Protein AF-A0A5K1D4N6-F1 (afdb_monomer_lite)

Foldseek 3Di:
DFDQDPNDTDDDDDFFDFDADPDPVRRVVRVVVRVPPPVRVVVRVVSVVVVVVVVVD

InterPro domains:
  IPR005801 ADC synthase [G3DSA:3.60.120.10] (4-57)
  IPR005801 ADC synthase [SSF56322] (6-56)
  IPR015890 Chorismate-utilising enzyme, C-terminal [PF00425] (6-57)
  IPR019999 Anthranilate synthase component I-like [PR00095] (32-45)
  IPR019999 Anthranilate synthase component I-like [PR00095] (46-57)
  IPR019999 Anthranilate synthase component I-like [PTHR11236] (6-57)

Organism: NCBI:txid210225

Radius of gyration: 15.01 Å; chains: 1; bounding box: 39×24×27 Å

pLDDT: mean 80.05, std 10.83, range [55.94, 95.25]

Sequence (57 aa):
IYPYWQNKIINRPLAGTARRGKTEEEDEMLEHQLLNDAKQCAEHIMLVDLGRNDVGK

Secondary structure (DSSP, 8-state):
---EETTEE---------PPPSSHHHHHHHHHHHHH-HHHHHHHHHHHHHHHHHH--

Structure (mmCIF, N/CA/C/O backbone):
data_AF-A0A5K1D4N6-F1
#
_entry.id   AF-A0A5K1D4N6-F1
#
loop_
_atom_site.group_PDB
_atom_site.id
_atom_site.type_symbol
_atom_site.label_atom_id
_atom_site.label_alt_id
_atom_site.label_comp_id
_atom_site.label_asym_id
_atom_site.label_entity_id
_atom_site.label_seq_id
_atom_site.pdbx_PDB_ins_code
_atom_site.Cartn_x
_atom_site.Cartn_y
_atom_site.Cartn_z
_atom_site.occupancy
_atom_site.B_iso_or_equiv
_atom_site.auth_seq_id
_atom_site.auth_comp_id
_atom_site.auth_asym_id
_atom_site.auth_atom_id
_atom_site.pdbx_PDB_model_num
ATOM 1 N N . ILE A 1 1 ? 17.816 2.093 1.413 1.00 56.25 1 ILE A N 1
ATOM 2 C CA . ILE A 1 1 ? 19.047 1.287 1.228 1.00 56.25 1 ILE A CA 1
ATOM 3 C C . ILE A 1 1 ? 18.597 -0.074 0.721 1.00 56.25 1 ILE A C 1
ATOM 5 O O . ILE A 1 1 ? 17.935 -0.786 1.466 1.00 56.25 1 ILE A O 1
ATOM 9 N N . TYR A 1 2 ? 18.816 -0.373 -0.558 1.00 55.94 2 TYR A N 1
ATOM 10 C CA . TYR A 1 2 ? 18.345 -1.614 -1.175 1.00 55.94 2 TYR A CA 1
ATOM 11 C C . TYR A 1 2 ? 19.117 -2.817 -0.612 1.00 55.94 2 TYR A C 1
ATOM 13 O O . TYR A 1 2 ? 20.342 -2.845 -0.737 1.00 55.94 2 TYR A O 1
ATOM 21 N N . PRO A 1 3 ? 18.461 -3.803 0.020 1.00 64.69 3 PRO A N 1
ATOM 22 C CA . PRO A 1 3 ? 19.155 -5.000 0.469 1.00 64.69 3 PRO A CA 1
ATOM 23 C C . PRO A 1 3 ? 19.551 -5.848 -0.748 1.00 64.69 3 PRO A C 1
ATOM 25 O O . PRO A 1 3 ? 18.702 -6.188 -1.573 1.00 64.69 3 PRO A O 1
ATOM 28 N N . TYR A 1 4 ? 20.834 -6.201 -0.848 1.00 57.56 4 TYR A N 1
ATOM 29 C CA . TYR A 1 4 ? 21.341 -7.134 -1.853 1.00 57.56 4 TYR A CA 1
ATOM 30 C C . TYR A 1 4 ? 21.103 -8.573 -1.381 1.00 57.56 4 TYR A C 1
ATOM 32 O O . TYR A 1 4 ? 21.734 -9.032 -0.432 1.00 57.56 4 TYR A O 1
ATOM 40 N N . TRP A 1 5 ? 20.210 -9.299 -2.054 1.00 62.59 5 TRP A N 1
ATOM 41 C CA . TRP A 1 5 ? 20.008 -10.740 -1.858 1.00 62.59 5 TRP A CA 1
ATOM 42 C C . TRP A 1 5 ? 20.358 -11.464 -3.155 1.00 62.59 5 TRP A C 1
ATOM 44 O O . TRP A 1 5 ? 19.725 -11.211 -4.175 1.00 62.59 5 TRP A O 1
ATOM 54 N N . GLN A 1 6 ? 21.361 -12.352 -3.141 1.00 69.06 6 GLN A N 1
ATOM 55 C CA . GLN A 1 6 ? 21.765 -13.148 -4.318 1.00 69.06 6 GLN A CA 1
ATOM 56 C C . GLN A 1 6 ? 21.946 -12.302 -5.598 1.00 69.06 6 GLN A C 1
ATOM 58 O O . GLN A 1 6 ? 21.466 -12.667 -6.670 1.00 69.06 6 GLN A O 1
ATOM 63 N N . 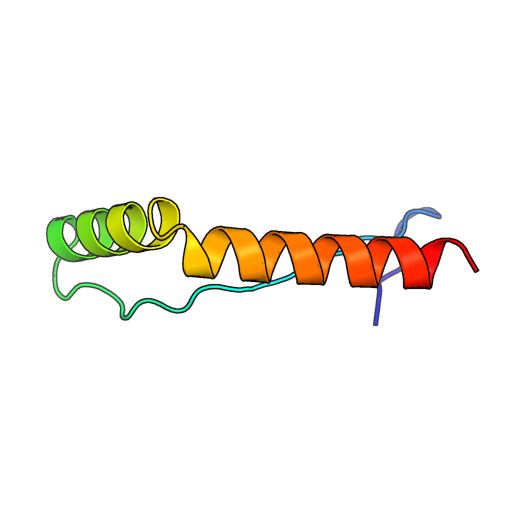ASN A 1 7 ? 22.612 -11.147 -5.481 1.00 66.88 7 ASN A N 1
ATOM 64 C CA . ASN A 1 7 ? 22.846 -10.212 -6.591 1.00 66.88 7 ASN A CA 1
ATOM 65 C C . ASN A 1 7 ? 21.576 -9.555 -7.185 1.00 66.88 7 ASN A C 1
ATOM 67 O O . ASN A 1 7 ? 21.609 -9.035 -8.298 1.00 66.88 7 ASN A O 1
ATOM 71 N N . LYS A 1 8 ? 20.454 -9.556 -6.451 1.00 67.31 8 LYS A N 1
ATOM 72 C CA . LYS A 1 8 ? 19.222 -8.836 -6.807 1.00 67.31 8 LYS A CA 1
ATOM 73 C C . LYS A 1 8 ? 18.998 -7.653 -5.873 1.00 67.31 8 LYS A C 1
ATOM 75 O O . LYS A 1 8 ? 19.121 -7.778 -4.654 1.00 67.31 8 LYS A O 1
ATOM 80 N N . ILE A 1 9 ? 18.618 -6.526 -6.463 1.00 72.25 9 ILE A N 1
ATOM 81 C CA . ILE A 1 9 ? 18.196 -5.314 -5.762 1.00 72.25 9 ILE A CA 1
ATOM 82 C C . ILE A 1 9 ? 16.678 -5.376 -5.579 1.00 72.25 9 ILE A C 1
ATOM 84 O O . ILE A 1 9 ? 15.938 -5.581 -6.541 1.00 72.25 9 ILE A O 1
ATOM 88 N N . ILE A 1 10 ? 16.211 -5.207 -4.340 1.00 72.88 10 ILE A N 1
ATOM 89 C CA . ILE A 1 10 ? 14.784 -5.235 -3.997 1.00 72.88 10 ILE A CA 1
ATOM 90 C C . ILE A 1 10 ? 14.344 -3.828 -3.584 1.00 72.88 10 ILE A C 1
ATOM 92 O O . ILE A 1 10 ? 14.733 -3.348 -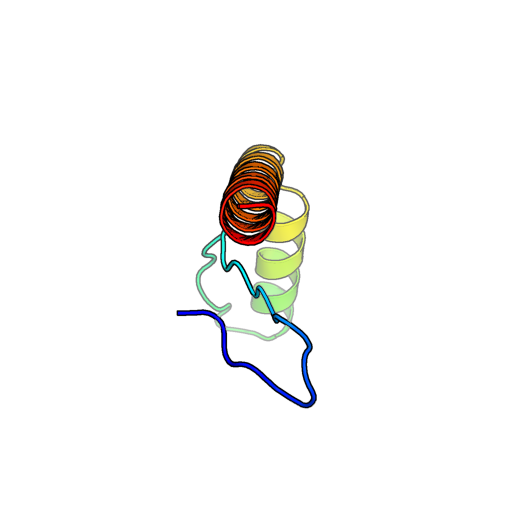2.520 1.00 72.88 10 ILE A O 1
ATOM 96 N N . ASN A 1 11 ? 13.502 -3.189 -4.400 1.00 71.88 11 ASN A N 1
ATOM 97 C CA . ASN A 1 11 ? 12.803 -1.953 -4.044 1.00 71.88 11 ASN A CA 1
ATOM 98 C C . ASN A 1 11 ? 11.389 -2.285 -3.536 1.00 71.88 11 ASN A C 1
ATOM 100 O O . ASN A 1 11 ? 10.642 -2.981 -4.221 1.00 71.88 11 ASN A O 1
ATOM 104 N N . ARG A 1 12 ? 11.025 -1.802 -2.342 1.00 73.56 12 ARG A N 1
ATOM 105 C CA . ARG A 1 12 ? 9.672 -1.916 -1.763 1.00 73.56 12 ARG A CA 1
ATOM 106 C C . ARG A 1 12 ? 9.176 -0.522 -1.370 1.00 73.56 12 ARG A C 1
ATOM 108 O O . ARG A 1 12 ? 9.214 -0.190 -0.184 1.00 73.56 12 ARG A O 1
ATOM 115 N N . PRO A 1 13 ? 8.785 0.317 -2.341 1.00 69.38 13 PRO A N 1
ATOM 116 C CA . PRO A 1 13 ? 8.269 1.635 -2.024 1.00 69.38 13 PRO A CA 1
ATOM 117 C C . PRO A 1 13 ? 6.925 1.495 -1.306 1.00 69.38 13 PRO A C 1
ATOM 119 O O . PRO A 1 13 ? 6.073 0.703 -1.704 1.00 69.38 13 PRO A O 1
ATOM 122 N N . LEU A 1 14 ? 6.753 2.264 -0.235 1.00 73.19 14 LEU A N 1
ATOM 123 C CA . LEU A 1 14 ? 5.493 2.392 0.487 1.00 73.19 14 LEU A CA 1
ATOM 124 C C . LEU A 1 14 ? 4.965 3.804 0.232 1.00 73.19 14 LEU A C 1
ATOM 126 O O . LEU A 1 14 ? 5.651 4.779 0.529 1.00 73.19 14 LEU A O 1
ATOM 130 N N . ALA A 1 15 ? 3.770 3.900 -0.341 1.00 71.38 15 ALA A N 1
ATOM 131 C CA . ALA A 1 15 ? 3.046 5.148 -0.552 1.00 71.38 15 ALA A CA 1
ATOM 132 C C . ALA A 1 15 ? 1.549 4.871 -0.450 1.00 71.38 15 ALA A C 1
ATOM 134 O O . ALA A 1 15 ? 1.097 3.790 -0.823 1.00 71.38 15 ALA A O 1
ATOM 135 N N . GLY A 1 16 ? 0.806 5.852 0.059 1.00 73.25 16 GLY A N 1
ATOM 136 C CA . GLY A 1 16 ? -0.558 5.644 0.532 1.00 73.25 16 GLY A CA 1
ATOM 137 C C . GLY A 1 16 ? -0.581 5.250 2.004 1.00 73.25 16 GLY A C 1
ATOM 138 O O . GLY A 1 16 ? -0.057 4.210 2.392 1.00 73.25 16 GLY A O 1
ATOM 139 N N . THR A 1 17 ? -1.210 6.094 2.820 1.00 85.31 17 THR A N 1
ATOM 140 C CA . THR A 1 17 ? -1.471 5.819 4.234 1.00 85.31 17 THR A CA 1
ATOM 141 C C . THR A 1 17 ? -2.966 5.955 4.469 1.00 85.31 17 THR A C 1
ATOM 143 O O . THR A 1 17 ? -3.507 7.053 4.362 1.00 85.31 17 THR A O 1
ATOM 146 N N . ALA A 1 18 ? -3.623 4.856 4.826 1.00 85.25 18 ALA A N 1
ATOM 147 C CA . ALA A 1 18 ? -4.973 4.871 5.375 1.00 85.25 18 ALA A CA 1
ATOM 148 C C . ALA A 1 18 ? -4.918 4.509 6.861 1.00 85.25 18 ALA A C 1
ATOM 150 O O . ALA A 1 18 ? -4.049 3.758 7.310 1.00 85.25 18 ALA A O 1
ATOM 151 N N . ARG A 1 19 ? -5.845 5.064 7.643 1.00 90.00 19 ARG A N 1
ATOM 152 C CA . ARG A 1 19 ? -6.048 4.609 9.021 1.00 90.00 19 ARG A CA 1
ATOM 153 C C . ARG A 1 19 ? -6.566 3.167 8.996 1.00 90.00 19 ARG A C 1
ATOM 155 O O . ARG A 1 19 ? -7.254 2.797 8.053 1.00 90.00 19 ARG A O 1
ATOM 162 N N . ARG A 1 20 ? -6.301 2.393 10.047 1.00 90.69 20 ARG A N 1
ATOM 163 C CA . ARG A 1 20 ? -6.963 1.094 10.227 1.00 90.69 20 ARG A CA 1
ATOM 164 C C . ARG A 1 20 ? -8.436 1.293 10.581 1.00 90.69 20 ARG A C 1
ATOM 166 O O . ARG A 1 20 ? -8.769 2.236 11.311 1.00 90.69 20 ARG A O 1
ATOM 173 N N . GLY A 1 21 ? -9.292 0.420 10.064 1.00 90.94 21 GLY A N 1
ATOM 174 C CA . GLY A 1 21 ? -10.697 0.337 10.444 1.00 90.94 21 GLY A CA 1
ATOM 175 C C . GLY A 1 21 ? -10.856 -0.086 11.903 1.00 90.94 21 GLY A C 1
ATOM 176 O O . GLY A 1 21 ? -9.974 -0.716 12.491 1.00 90.94 21 GLY A O 1
ATOM 177 N N . LYS A 1 22 ? -11.978 0.287 12.520 1.00 94.12 22 LYS A N 1
ATOM 178 C CA . LYS A 1 22 ? -12.341 -0.196 13.861 1.00 94.12 22 LYS A CA 1
ATOM 179 C C . LYS A 1 22 ? -12.981 -1.582 13.814 1.00 94.12 22 LYS A C 1
ATOM 181 O O . LYS A 1 22 ? -12.998 -2.266 14.834 1.00 94.12 22 LYS A O 1
ATOM 186 N N . THR A 1 23 ? -13.501 -1.968 12.652 1.00 95.25 23 THR A N 1
ATOM 187 C CA . THR A 1 23 ? -13.999 -3.308 12.333 1.00 95.25 23 THR A CA 1
ATOM 188 C C . THR A 1 23 ? -13.317 -3.814 11.069 1.00 95.25 23 THR A C 1
ATOM 190 O O . THR A 1 23 ? -12.687 -3.035 10.351 1.00 95.25 23 THR A O 1
ATOM 193 N N . GLU A 1 24 ? -13.431 -5.113 10.812 1.00 94.50 24 GLU A N 1
ATOM 194 C CA . GLU A 1 24 ? -12.847 -5.756 9.632 1.00 94.50 24 GLU A CA 1
ATOM 195 C C . GLU A 1 24 ? -13.430 -5.168 8.340 1.00 94.50 24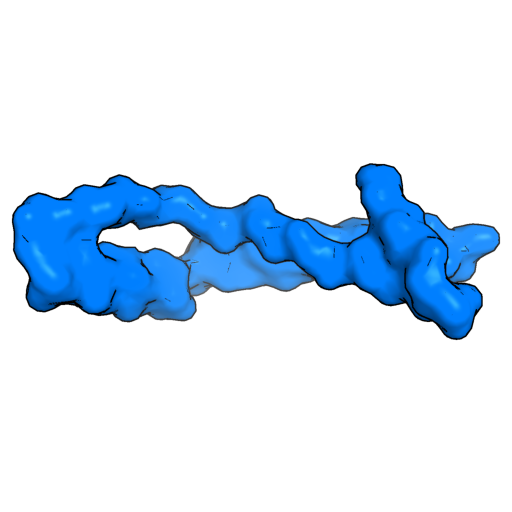 GLU A C 1
ATOM 197 O O . GLU A 1 24 ? -12.686 -4.785 7.44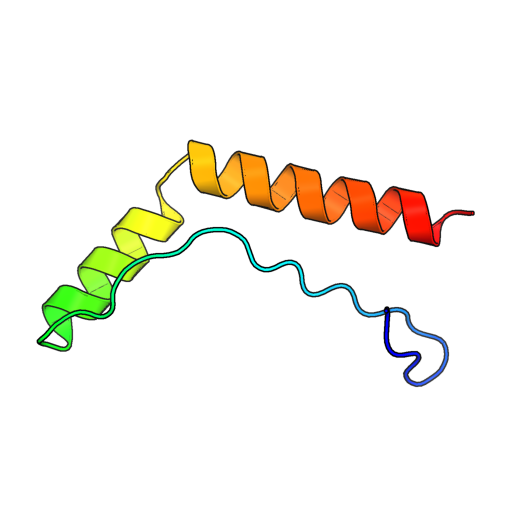5 1.00 94.50 24 GLU A O 1
ATOM 202 N N . GLU A 1 25 ? -14.741 -4.929 8.305 1.00 94.81 25 GLU A N 1
ATOM 203 C CA . GLU A 1 25 ? -15.424 -4.335 7.154 1.00 94.81 25 GLU A CA 1
ATOM 204 C C . GLU A 1 25 ? -14.991 -2.882 6.908 1.00 94.81 25 GLU A C 1
ATOM 206 O O . GLU A 1 25 ? -14.824 -2.462 5.764 1.00 94.81 25 GLU A O 1
ATOM 211 N N . GLU A 1 26 ? -14.791 -2.091 7.972 1.00 92.38 26 GLU A N 1
ATOM 212 C CA . GLU A 1 26 ? -14.271 -0.726 7.827 1.00 92.38 26 GLU A CA 1
ATOM 213 C C . GLU A 1 26 ? -12.827 -0.745 7.305 1.00 92.38 26 GLU A C 1
ATOM 215 O O . GLU A 1 26 ? -12.452 0.118 6.512 1.00 92.38 26 GLU A O 1
ATOM 220 N N . ASP A 1 27 ? -12.019 -1.720 7.726 1.00 92.12 27 ASP A N 1
ATOM 221 C CA . ASP A 1 27 ? -10.626 -1.862 7.299 1.00 92.12 27 ASP A CA 1
ATOM 222 C C . ASP A 1 27 ? -10.538 -2.228 5.811 1.00 92.12 27 ASP A C 1
ATOM 224 O O . ASP A 1 27 ? -9.823 -1.559 5.066 1.00 92.12 27 ASP A O 1
ATOM 228 N N . GLU A 1 28 ? -11.346 -3.192 5.357 1.00 92.62 28 GLU A N 1
ATOM 229 C CA . GLU A 1 28 ? -11.459 -3.572 3.942 1.00 92.62 28 GLU A CA 1
ATOM 230 C C . GLU A 1 28 ? -11.927 -2.398 3.075 1.00 92.62 28 GLU A C 1
ATOM 232 O O . GLU A 1 28 ? -11.388 -2.143 1.995 1.00 92.62 28 GLU A O 1
ATOM 237 N N . MET A 1 29 ? -12.911 -1.628 3.547 1.00 93.25 29 MET A N 1
ATOM 238 C CA . MET A 1 29 ? -13.377 -0.444 2.827 1.00 93.25 29 MET A CA 1
ATOM 239 C C . MET A 1 29 ? -12.286 0.623 2.703 1.00 93.25 29 MET A C 1
ATOM 241 O O . MET A 1 29 ? -12.136 1.223 1.637 1.00 93.25 29 MET A O 1
ATOM 245 N N . LEU A 1 30 ? -11.531 0.874 3.776 1.00 90.69 30 LEU A N 1
ATOM 246 C CA . LEU A 1 30 ? -10.435 1.844 3.777 1.00 90.69 30 LEU A CA 1
ATOM 247 C C . LEU A 1 30 ? -9.275 1.382 2.887 1.00 90.69 30 LEU A C 1
ATOM 249 O O . LEU A 1 30 ? -8.697 2.206 2.176 1.00 90.69 30 LEU A O 1
ATOM 253 N N . GLU A 1 31 ? -8.980 0.081 2.862 1.00 90.31 31 GLU A N 1
ATOM 254 C CA . GLU A 1 31 ? -8.026 -0.519 1.927 1.00 90.31 31 GLU A CA 1
ATOM 255 C C . GLU A 1 31 ? -8.479 -0.314 0.477 1.00 90.31 31 GLU A C 1
ATOM 257 O O . GLU A 1 31 ? -7.729 0.226 -0.339 1.00 90.31 31 GLU A O 1
ATOM 262 N N . HIS A 1 32 ? -9.727 -0.662 0.155 1.00 88.81 32 HIS A N 1
ATOM 263 C CA . HIS A 1 32 ? -10.271 -0.477 -1.187 1.00 88.81 32 HIS A CA 1
ATOM 264 C C . HIS A 1 32 ? -10.290 0.992 -1.614 1.00 88.81 32 HIS A C 1
ATOM 266 O O . HIS A 1 32 ? -9.998 1.292 -2.772 1.00 88.81 32 HIS A O 1
ATOM 272 N N . GLN A 1 33 ? -10.604 1.919 -0.710 1.00 88.56 33 GLN A N 1
ATOM 273 C CA . GLN A 1 33 ? -10.539 3.350 -1.006 1.00 88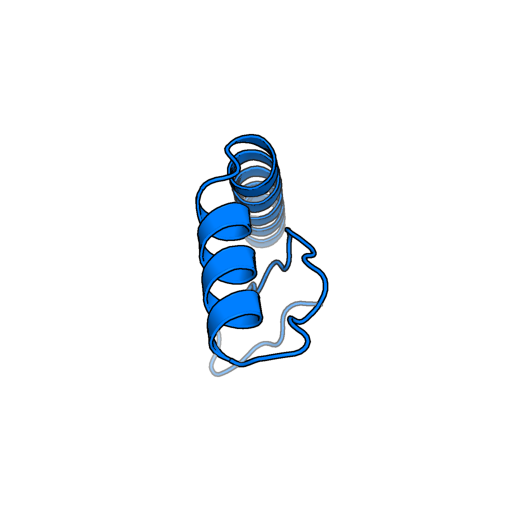.56 33 GLN A CA 1
ATOM 274 C C . GLN A 1 33 ? -9.110 3.801 -1.304 1.00 88.56 33 GLN A C 1
ATOM 276 O O . GLN A 1 33 ? -8.898 4.510 -2.285 1.00 88.56 33 GLN A O 1
ATOM 281 N N . LEU A 1 34 ? -8.132 3.359 -0.508 1.00 87.75 34 LEU A N 1
ATOM 282 C CA . LEU A 1 34 ? -6.728 3.703 -0.717 1.00 87.75 34 LEU A CA 1
ATOM 283 C C . LEU A 1 34 ? -6.194 3.149 -2.045 1.00 87.75 34 LEU A C 1
ATOM 285 O O . LEU A 1 34 ? -5.478 3.851 -2.755 1.00 87.75 34 LEU A O 1
ATOM 289 N N . LEU A 1 35 ? -6.569 1.917 -2.399 1.00 85.00 35 LEU A N 1
ATOM 290 C CA . LEU A 1 35 ? -6.181 1.277 -3.660 1.00 85.00 35 LEU A CA 1
ATOM 291 C C . LEU A 1 35 ? -6.776 1.968 -4.895 1.00 85.00 35 LEU A C 1
ATOM 293 O O . LEU A 1 35 ? -6.179 1.905 -5.967 1.00 85.00 35 LEU A O 1
ATOM 297 N N . ASN A 1 36 ? -7.939 2.612 -4.759 1.00 86.44 36 ASN A N 1
ATOM 298 C CA . ASN A 1 36 ? -8.607 3.326 -5.851 1.00 86.44 36 ASN A CA 1
ATOM 299 C C . ASN A 1 36 ? -8.301 4.835 -5.873 1.00 86.44 36 ASN A C 1
ATOM 301 O O . ASN A 1 36 ? -8.787 5.542 -6.761 1.00 86.44 36 ASN A O 1
ATOM 305 N N . ASP A 1 37 ? -7.504 5.351 -4.933 1.00 86.31 37 ASP A N 1
ATOM 306 C CA . ASP A 1 37 ? -7.087 6.750 -4.944 1.00 86.31 37 ASP A CA 1
ATOM 307 C C . ASP A 1 37 ? -5.998 6.972 -6.006 1.00 86.31 37 ASP A C 1
ATOM 309 O O . ASP A 1 37 ? -4.815 6.672 -5.818 1.00 86.31 37 ASP A O 1
ATOM 313 N N . ALA A 1 38 ? -6.409 7.562 -7.131 1.00 84.00 38 ALA A N 1
ATOM 314 C CA . ALA A 1 38 ? -5.535 7.884 -8.253 1.00 84.00 38 ALA A CA 1
ATOM 315 C C . ALA A 1 38 ? -4.320 8.742 -7.851 1.00 84.00 38 ALA A C 1
ATOM 317 O O . ALA A 1 38 ? -3.254 8.602 -8.456 1.00 84.00 38 ALA A O 1
ATOM 318 N N . LYS A 1 39 ? -4.444 9.598 -6.826 1.00 84.00 39 LYS A N 1
ATOM 319 C CA . LYS A 1 39 ? -3.321 10.388 -6.312 1.00 84.00 39 LYS A CA 1
ATOM 320 C C . LYS A 1 39 ? -2.283 9.480 -5.654 1.00 84.00 39 LYS A C 1
ATOM 322 O O . LYS A 1 39 ? -1.097 9.588 -5.964 1.00 84.00 39 LYS A O 1
ATOM 327 N N . GLN A 1 40 ? -2.720 8.563 -4.791 1.00 83.56 40 GLN A N 1
ATOM 328 C CA . GLN A 1 40 ? -1.805 7.655 -4.100 1.00 83.56 40 GLN A CA 1
ATOM 329 C C . GLN A 1 40 ? -1.149 6.656 -5.059 1.00 83.56 40 GLN A C 1
ATOM 331 O O . GLN A 1 40 ? 0.044 6.377 -4.920 1.00 83.56 40 GLN A O 1
ATOM 336 N N . CYS A 1 41 ? -1.871 6.184 -6.080 1.00 81.12 41 CYS A N 1
ATOM 337 C CA . CYS A 1 41 ? -1.281 5.369 -7.142 1.00 81.12 41 CYS A CA 1
ATOM 338 C C . CYS A 1 41 ? -0.197 6.132 -7.920 1.00 81.12 41 CYS A C 1
ATOM 340 O O . CYS A 1 41 ? 0.879 5.585 -8.166 1.00 81.12 41 CYS A O 1
ATOM 342 N N . ALA A 1 42 ? -0.449 7.395 -8.280 1.00 83.94 42 ALA A N 1
ATOM 343 C CA . ALA A 1 42 ? 0.523 8.220 -8.996 1.00 83.94 42 ALA A CA 1
ATOM 344 C C . ALA A 1 42 ? 1.797 8.468 -8.165 1.00 83.94 42 ALA A C 1
ATOM 346 O O . ALA A 1 42 ? 2.907 8.338 -8.685 1.00 83.94 42 ALA A O 1
ATOM 347 N N . GLU A 1 43 ? 1.653 8.752 -6.867 1.00 84.25 43 GLU A N 1
ATOM 348 C CA . GLU A 1 43 ? 2.785 8.898 -5.940 1.00 84.25 43 GLU A CA 1
ATOM 349 C C . GLU A 1 43 ? 3.598 7.602 -5.819 1.00 84.25 43 GLU A C 1
ATOM 351 O O . GLU A 1 43 ? 4.831 7.634 -5.865 1.00 84.25 43 GLU A O 1
ATOM 356 N N . HIS A 1 44 ? 2.927 6.451 -5.717 1.00 83.56 44 HIS A N 1
ATOM 357 C CA . HIS A 1 44 ? 3.601 5.157 -5.665 1.00 83.56 44 HIS A CA 1
ATOM 358 C C . HIS A 1 44 ? 4.411 4.883 -6.939 1.00 83.56 44 HIS A C 1
ATOM 360 O O . HIS A 1 44 ? 5.576 4.495 -6.851 1.00 83.56 44 HIS A O 1
ATOM 366 N N . ILE A 1 45 ? 3.833 5.124 -8.121 1.00 83.38 45 ILE A N 1
ATOM 367 C CA . ILE A 1 45 ? 4.519 4.938 -9.411 1.00 83.38 45 ILE A CA 1
ATOM 368 C C . ILE A 1 45 ? 5.768 5.821 -9.493 1.00 83.38 45 ILE A C 1
ATOM 370 O O . ILE A 1 45 ? 6.847 5.323 -9.812 1.00 83.38 45 ILE A O 1
ATOM 374 N N . MET A 1 46 ? 5.657 7.097 -9.112 1.00 85.44 46 MET A N 1
ATOM 375 C CA . MET A 1 46 ? 6.793 8.021 -9.083 1.00 85.44 46 MET A CA 1
ATOM 376 C C . MET A 1 46 ? 7.941 7.505 -8.196 1.00 85.44 46 MET A C 1
ATOM 378 O O . MET A 1 46 ? 9.106 7.590 -8.585 1.00 85.44 46 MET A O 1
ATOM 382 N N . LEU A 1 47 ? 7.634 6.942 -7.020 1.00 82.81 47 LEU A N 1
ATOM 383 C CA . LEU A 1 47 ? 8.642 6.358 -6.124 1.00 82.81 47 LEU A CA 1
ATOM 384 C C . LEU A 1 47 ? 9.306 5.106 -6.70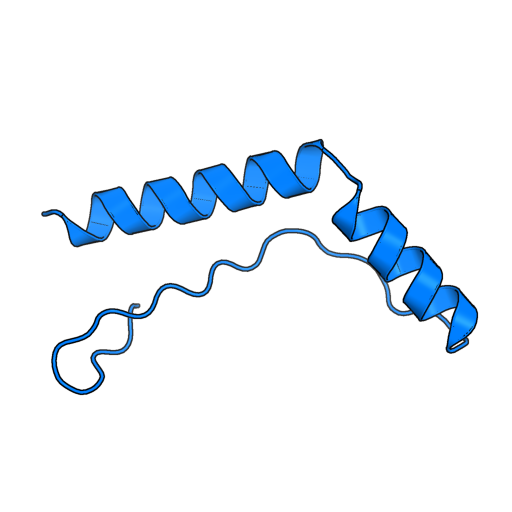8 1.00 82.81 47 LEU A C 1
ATOM 386 O O . LEU A 1 47 ? 10.508 4.898 -6.522 1.00 82.81 47 LEU A O 1
ATOM 390 N N . VAL A 1 48 ? 8.544 4.268 -7.415 1.00 82.38 48 VAL A N 1
ATOM 391 C CA . VAL A 1 48 ? 9.106 3.110 -8.120 1.00 82.38 48 VAL A CA 1
ATOM 392 C C . VAL A 1 48 ? 10.074 3.581 -9.207 1.00 82.38 48 VAL A C 1
ATOM 394 O O . VAL A 1 48 ? 11.180 3.047 -9.304 1.00 82.38 48 VAL A O 1
ATOM 397 N N . ASP A 1 49 ? 9.688 4.582 -9.998 1.00 84.00 49 ASP A N 1
ATOM 398 C CA . ASP A 1 49 ? 10.498 5.093 -11.108 1.00 84.00 49 ASP A CA 1
ATOM 399 C C . ASP A 1 49 ? 11.777 5.790 -10.628 1.00 84.00 49 ASP A C 1
ATOM 401 O O . ASP A 1 49 ? 12.846 5.569 -11.200 1.00 84.00 49 ASP A O 1
ATOM 405 N N . LEU A 1 50 ? 11.712 6.535 -9.519 1.00 80.94 50 LEU A N 1
ATOM 406 C CA . LEU A 1 50 ? 12.896 7.044 -8.817 1.00 80.94 50 LEU A CA 1
ATOM 407 C C . LEU A 1 50 ? 13.858 5.911 -8.453 1.00 80.94 50 LEU A C 1
ATOM 409 O O . LEU A 1 50 ? 15.038 5.961 -8.795 1.00 80.94 50 LEU A O 1
ATOM 413 N N . GLY A 1 51 ? 13.352 4.850 -7.824 1.00 80.06 51 GLY A N 1
ATOM 414 C CA . GLY A 1 51 ? 14.210 3.743 -7.424 1.00 80.06 51 GLY A CA 1
ATOM 415 C C . GLY A 1 51 ? 14.778 2.940 -8.595 1.00 80.06 51 GLY A C 1
ATOM 416 O O . GLY A 1 51 ? 15.891 2.435 -8.501 1.00 80.06 51 GLY A O 1
ATOM 417 N N . ARG A 1 52 ? 14.061 2.852 -9.722 1.00 80.06 52 ARG A N 1
ATOM 418 C CA . ARG A 1 52 ? 14.601 2.279 -10.968 1.00 80.06 52 ARG A CA 1
ATOM 419 C C . ARG A 1 52 ? 15.763 3.113 -11.507 1.00 80.06 52 ARG A C 1
ATOM 421 O O . ARG A 1 52 ? 16.794 2.545 -11.860 1.00 80.06 52 ARG A O 1
ATOM 428 N N . ASN A 1 53 ? 15.611 4.437 -11.532 1.00 79.94 53 ASN A N 1
ATOM 429 C CA . ASN A 1 53 ? 16.653 5.356 -11.996 1.00 79.94 53 ASN A CA 1
ATOM 430 C C . ASN A 1 53 ? 17.902 5.331 -11.102 1.00 79.94 53 ASN A C 1
ATOM 432 O O . ASN A 1 53 ? 19.014 5.450 -11.612 1.00 79.94 53 ASN A O 1
ATOM 436 N N . ASP A 1 54 ? 17.734 5.131 -9.794 1.00 76.00 54 ASP A N 1
ATOM 437 C CA . ASP A 1 54 ? 18.848 5.024 -8.843 1.00 76.00 54 ASP A CA 1
ATOM 438 C C . ASP A 1 54 ? 19.651 3.724 -8.988 1.00 76.00 54 ASP A C 1
ATOM 440 O O . ASP A 1 54 ? 20.824 3.681 -8.631 1.00 76.00 54 ASP A O 1
ATOM 444 N N . VAL A 1 55 ? 19.025 2.661 -9.494 1.00 72.00 55 VAL A N 1
ATOM 445 C CA . VAL A 1 55 ? 19.633 1.328 -9.640 1.00 72.00 55 VAL A CA 1
ATOM 446 C C . VAL A 1 55 ? 20.317 1.142 -10.997 1.00 72.00 55 VAL A C 1
ATOM 448 O O . VAL A 1 55 ? 21.194 0.296 -11.134 1.00 72.00 55 VAL A O 1
ATOM 451 N N . GLY A 1 56 ? 19.914 1.915 -12.007 1.00 62.53 56 GLY A N 1
ATOM 452 C CA . GLY A 1 56 ? 20.501 1.877 -13.349 1.00 62.53 56 GLY A CA 1
ATOM 453 C C . GLY A 1 56 ? 21.819 2.649 -13.512 1.00 62.53 56 GLY A C 1
ATOM 454 O O . GLY A 1 56 ? 22.355 2.656 -14.619 1.00 62.53 56 GLY A O 1
ATOM 455 N N . LYS A 1 57 ? 22.315 3.313 -12.460 1.00 55.94 57 LYS A N 1
ATOM 456 C CA . LYS A 1 57 ? 23.644 3.951 -12.403 1.00 55.94 57 LYS A CA 1
ATOM 457 C C . LYS A 1 57 ? 24.671 3.016 -11.781 1.00 55.94 57 LYS A C 1
ATOM 459 O O . LYS A 1 57 ? 25.825 3.055 -12.258 1.00 55.94 57 LYS A O 1
#